Protein AF-A0A3M0XKW5-F1 (afdb_monomer_lite)

Secondary structure (DSSP, 8-state):
----------GGGTT------SSEEEETTTTEEEETTEEHHHHHHH--HHHHHHHHHHSSPPPHHHHHHHHHHHHTT---

Foldseek 3Di:
DDDPPDPPCPVPNVPPDPDDDQQWDDDPVVRFIDGLNHTPVCCVVPHDPLQSVVCNVVVDGDDPVRSVVSVVVVVVPPDD

Structure (mmCIF, N/CA/C/O backbone):
data_AF-A0A3M0XKW5-F1
#
_entry.id   AF-A0A3M0XKW5-F1
#
loop_
_atom_site.group_PDB
_atom_site.id
_atom_site.type_symbol
_atom_site.label_atom_id
_atom_site.label_alt_id
_atom_site.label_comp_id
_atom_site.label_asym_id
_atom_site.label_entity_id
_atom_site.label_seq_id
_atom_site.pdbx_PDB_ins_code
_atom_site.Cartn_x
_atom_site.Cartn_y
_atom_site.Cartn_z
_atom_site.occupancy
_atom_site.B_iso_or_equiv
_atom_site.auth_seq_id
_atom_site.auth_comp_id
_atom_site.auth_asym_id
_atom_site.auth_atom_id
_atom_site.pdbx_PDB_model_num
ATOM 1 N N . MET A 1 1 ? 45.087 2.883 -36.613 1.00 45.00 1 MET A N 1
ATOM 2 C CA . MET A 1 1 ? 43.692 2.440 -36.422 1.00 45.00 1 MET A CA 1
ATOM 3 C C . MET A 1 1 ? 43.537 2.058 -34.963 1.00 45.00 1 MET A C 1
ATOM 5 O O . MET A 1 1 ? 44.029 1.008 -34.582 1.00 45.00 1 MET A O 1
ATOM 9 N N . THR A 1 2 ? 42.927 2.922 -34.155 1.00 37.00 2 THR A N 1
ATOM 10 C CA . THR A 1 2 ? 42.629 2.620 -32.750 1.00 37.00 2 THR A CA 1
ATOM 11 C C . THR A 1 2 ? 41.181 3.018 -32.517 1.00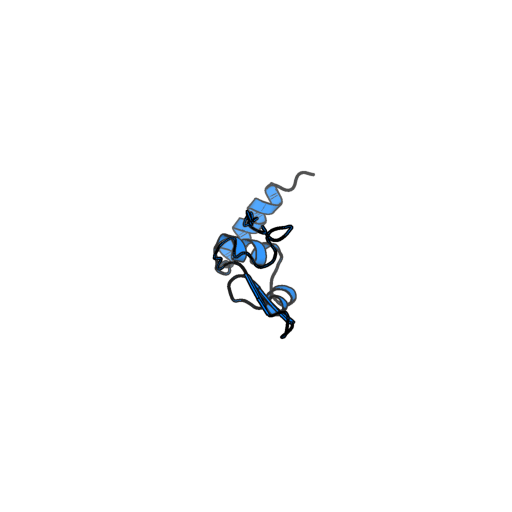 37.00 2 THR A C 1
ATOM 13 O O . THR A 1 2 ? 40.880 4.196 -32.352 1.00 37.00 2 THR A O 1
ATOM 16 N N . THR A 1 3 ? 40.278 2.046 -32.612 1.00 44.81 3 THR A N 1
ATOM 17 C CA . THR A 1 3 ? 38.865 2.229 -32.277 1.00 44.81 3 THR A CA 1
ATOM 18 C C . THR A 1 3 ? 38.734 2.063 -30.771 1.00 44.81 3 THR A C 1
ATOM 20 O O . THR A 1 3 ? 38.774 0.947 -30.258 1.00 44.81 3 THR A O 1
ATOM 23 N N . THR A 1 4 ? 38.627 3.178 -30.057 1.00 47.75 4 THR A N 1
ATOM 24 C CA . THR A 1 4 ? 38.238 3.194 -28.647 1.00 47.75 4 THR A CA 1
ATOM 25 C C . THR A 1 4 ? 36.783 2.733 -28.564 1.00 47.75 4 THR A C 1
ATOM 27 O O . THR A 1 4 ? 35.888 3.427 -29.039 1.00 47.75 4 THR A O 1
ATOM 30 N N . MET A 1 5 ? 36.539 1.543 -28.009 1.00 55.34 5 MET A N 1
ATOM 31 C CA . MET A 1 5 ? 35.198 1.126 -27.596 1.00 55.34 5 MET A CA 1
ATOM 32 C C . MET A 1 5 ? 34.802 1.963 -26.379 1.00 55.34 5 MET A C 1
ATOM 34 O O . MET A 1 5 ? 35.122 1.619 -25.244 1.00 55.34 5 MET A O 1
ATOM 38 N N . THR A 1 6 ? 34.156 3.100 -26.623 1.00 52.66 6 THR A N 1
ATOM 39 C CA . THR A 1 6 ? 33.475 3.860 -25.577 1.00 52.66 6 THR A CA 1
ATOM 40 C C . THR A 1 6 ? 32.263 3.043 -25.155 1.00 52.66 6 THR A C 1
ATOM 42 O O . THR A 1 6 ? 31.344 2.846 -25.945 1.00 52.66 6 THR A O 1
ATOM 45 N N . THR A 1 7 ? 32.280 2.521 -23.932 1.00 57.25 7 THR A N 1
ATOM 46 C CA . THR A 1 7 ? 31.103 1.933 -23.292 1.00 57.25 7 THR A CA 1
ATOM 47 C C . THR A 1 7 ? 30.042 3.025 -23.216 1.00 57.25 7 THR A C 1
ATOM 49 O O . THR A 1 7 ? 30.144 3.934 -22.393 1.00 57.25 7 THR A O 1
ATOM 52 N N . ASP A 1 8 ? 29.079 2.988 -24.133 1.00 61.25 8 ASP A N 1
ATOM 53 C CA . ASP A 1 8 ? 27.996 3.962 -24.226 1.00 61.25 8 ASP A CA 1
ATOM 54 C C . ASP A 1 8 ? 27.031 3.684 -23.067 1.00 61.25 8 ASP A C 1
ATOM 56 O O . ASP A 1 8 ? 26.063 2.933 -23.180 1.00 61.25 8 ASP A O 1
ATOM 60 N N . ALA A 1 9 ? 27.377 4.184 -21.879 1.00 65.62 9 ALA A N 1
ATOM 61 C CA . ALA A 1 9 ? 26.479 4.164 -20.740 1.00 65.62 9 ALA A CA 1
ATOM 62 C C . ALA A 1 9 ? 25.265 5.018 -21.121 1.00 65.62 9 ALA A C 1
ATOM 64 O O . ALA A 1 9 ? 25.359 6.245 -21.198 1.00 65.62 9 ALA A O 1
ATOM 65 N N . SER A 1 10 ? 24.142 4.353 -21.399 1.00 71.62 10 SER A N 1
ATOM 66 C CA . SER A 1 10 ? 22.857 4.973 -21.717 1.00 71.62 10 SER A CA 1
ATOM 67 C C . SER A 1 10 ? 22.587 6.119 -20.743 1.00 71.62 10 SER A C 1
ATOM 69 O O . SER A 1 10 ? 22.569 5.914 -19.522 1.00 71.62 10 SER A O 1
ATOM 71 N N . LYS A 1 11 ? 22.416 7.339 -21.268 1.00 81.94 11 LYS A N 1
ATOM 72 C CA . LYS A 1 11 ? 22.162 8.529 -20.446 1.00 81.94 11 LYS A CA 1
ATOM 73 C C . LYS A 1 11 ? 20.999 8.246 -19.491 1.00 81.94 11 LYS A C 1
ATOM 75 O O . LYS A 1 11 ? 19.933 7.830 -19.921 1.00 81.94 11 LYS A O 1
ATOM 80 N N . GLY A 1 12 ? 21.214 8.446 -18.192 1.00 85.81 12 GLY A N 1
ATOM 81 C CA . GLY A 1 12 ? 20.171 8.238 -17.181 1.00 85.81 12 GLY A CA 1
ATOM 82 C C . GLY A 1 12 ? 19.778 6.778 -16.919 1.00 85.81 12 GLY A C 1
ATOM 83 O O . GLY A 1 12 ? 18.721 6.565 -16.340 1.00 85.81 12 GLY A O 1
ATOM 84 N N . LEU A 1 13 ? 20.607 5.794 -17.306 1.00 87.75 13 LEU A N 1
ATOM 85 C CA . LEU A 1 13 ? 20.326 4.354 -17.148 1.00 87.75 13 LEU A CA 1
ATOM 86 C C . LEU A 1 13 ? 19.100 3.869 -17.941 1.00 87.75 13 LEU A C 1
ATOM 88 O O . LEU A 1 13 ? 18.487 2.859 -17.599 1.00 87.75 13 LEU A O 1
ATOM 92 N N . GLU A 1 14 ? 18.743 4.575 -19.013 1.00 85.38 14 GLU A N 1
ATOM 93 C CA . GLU A 1 14 ? 17.637 4.181 -19.881 1.00 85.38 14 GLU A CA 1
ATOM 94 C C . GLU A 1 14 ? 17.848 2.766 -20.448 1.00 85.38 14 GLU A C 1
ATOM 96 O O . GLU A 1 14 ? 18.877 2.463 -21.048 1.00 85.38 14 GLU A O 1
ATOM 101 N N . GLY A 1 15 ? 16.872 1.881 -20.229 1.00 84.75 15 GLY A N 1
ATOM 102 C CA . GLY A 1 15 ? 16.936 0.480 -20.656 1.00 84.75 15 GLY A CA 1
ATOM 103 C C . GLY A 1 15 ? 17.786 -0.438 -19.767 1.00 84.75 15 GLY A C 1
ATOM 104 O O . GLY A 1 15 ? 17.839 -1.641 -20.022 1.00 84.75 15 GLY A O 1
ATOM 105 N N . VAL A 1 16 ? 18.419 0.080 -18.708 1.00 89.56 16 VAL A N 1
ATOM 106 C CA . VAL A 1 16 ? 19.203 -0.727 -17.763 1.00 89.56 16 VAL A CA 1
ATOM 107 C C . VAL A 1 16 ? 18.309 -1.222 -16.627 1.00 89.56 16 VAL A C 1
ATOM 109 O O . VAL A 1 16 ? 17.719 -0.436 -15.887 1.00 89.56 16 VAL A O 1
ATOM 112 N N . VAL A 1 17 ? 18.243 -2.544 -16.444 1.00 89.06 17 VAL A N 1
ATOM 113 C CA . VAL A 1 17 ? 17.559 -3.151 -15.292 1.00 89.06 17 VAL A CA 1
ATOM 114 C C . VAL A 1 17 ? 18.383 -2.892 -14.030 1.00 89.06 17 VAL A C 1
ATOM 116 O O . VAL A 1 17 ? 19.435 -3.496 -13.836 1.00 89.06 17 VAL A O 1
ATOM 119 N N . ALA A 1 18 ? 17.905 -1.988 -13.172 1.00 90.12 18 ALA A N 1
ATOM 120 C CA . ALA A 1 18 ? 18.593 -1.622 -11.934 1.00 90.12 18 ALA A CA 1
ATOM 121 C C . ALA A 1 18 ? 18.380 -2.639 -10.797 1.00 90.12 18 ALA A C 1
ATOM 123 O O . ALA A 1 18 ? 19.287 -2.869 -9.999 1.00 90.12 18 ALA A O 1
ATOM 124 N N . ALA A 1 19 ? 17.185 -3.231 -10.705 1.00 91.44 19 ALA A N 1
ATOM 125 C CA . ALA A 1 19 ? 16.822 -4.202 -9.677 1.00 91.44 19 ALA A CA 1
ATOM 126 C C . ALA A 1 19 ? 15.574 -5.004 -10.076 1.00 91.44 19 ALA A C 1
ATOM 128 O O . ALA A 1 19 ? 14.769 -4.555 -10.893 1.00 91.44 19 ALA A O 1
ATOM 129 N N . THR A 1 20 ? 15.386 -6.155 -9.431 1.00 90.75 20 THR A N 1
ATOM 130 C CA . THR A 1 20 ? 14.132 -6.920 -9.456 1.00 90.75 20 THR A CA 1
ATOM 131 C C . THR A 1 20 ? 13.284 -6.534 -8.243 1.00 90.75 20 THR A C 1
ATOM 133 O O . THR A 1 20 ? 13.812 -6.434 -7.136 1.00 90.75 20 THR A O 1
ATOM 136 N N . THR A 1 21 ? 11.979 -6.320 -8.428 1.00 92.81 21 THR A N 1
ATOM 137 C CA . THR A 1 21 ? 11.052 -5.932 -7.353 1.00 92.81 21 THR A CA 1
ATOM 138 C C . THR A 1 21 ? 9.704 -6.632 -7.493 1.00 92.81 21 THR A C 1
ATOM 140 O O . THR A 1 21 ? 9.285 -6.969 -8.595 1.00 92.81 21 THR A O 1
ATOM 143 N N . GLU A 1 22 ? 9.026 -6.812 -6.364 1.00 90.88 22 GLU A N 1
ATOM 144 C CA . GLU A 1 22 ? 7.657 -7.339 -6.269 1.00 90.88 22 GLU A CA 1
ATOM 145 C C . GLU A 1 22 ? 6.649 -6.233 -5.895 1.00 90.88 22 GLU A C 1
ATOM 147 O O . GLU A 1 22 ? 5.488 -6.511 -5.612 1.00 90.88 22 GLU A O 1
ATOM 152 N N . MET A 1 23 ? 7.095 -4.972 -5.825 1.00 92.88 23 MET A N 1
ATOM 153 C CA . MET A 1 23 ? 6.290 -3.878 -5.264 1.00 92.88 23 MET A CA 1
ATOM 154 C C . MET A 1 23 ? 5.217 -3.367 -6.215 1.00 92.88 23 MET A C 1
ATOM 156 O O . MET A 1 23 ? 4.103 -3.082 -5.783 1.00 92.88 23 MET A O 1
ATOM 160 N N . SER A 1 24 ? 5.546 -3.234 -7.496 1.00 92.88 24 SER A N 1
ATOM 161 C CA . SER A 1 24 ? 4.607 -2.728 -8.487 1.00 92.88 24 SER A CA 1
ATOM 162 C C . SER A 1 24 ? 4.843 -3.343 -9.852 1.00 92.88 24 SER A C 1
ATOM 164 O O . SER A 1 24 ? 5.992 -3.574 -10.236 1.00 92.88 24 SER A O 1
ATOM 166 N N . PHE A 1 25 ? 3.763 -3.513 -10.601 1.00 94.44 25 PHE A N 1
ATOM 167 C CA . PHE A 1 25 ? 3.790 -3.925 -11.996 1.00 94.44 25 PHE A CA 1
ATOM 168 C C . PHE A 1 25 ? 3.139 -2.847 -12.863 1.00 94.44 25 PHE A C 1
ATOM 170 O O . PHE A 1 25 ? 2.159 -2.226 -12.456 1.00 94.44 25 PHE A O 1
ATOM 177 N N . ILE A 1 26 ? 3.724 -2.586 -14.034 1.00 94.31 26 ILE A N 1
ATOM 178 C CA . ILE A 1 26 ? 3.266 -1.551 -14.963 1.00 94.31 26 ILE A CA 1
ATOM 179 C C . ILE A 1 26 ? 3.255 -2.143 -16.371 1.00 94.31 26 ILE A C 1
ATOM 181 O O . ILE A 1 26 ? 4.304 -2.532 -16.885 1.00 94.31 26 ILE A O 1
ATOM 185 N N . ASP A 1 27 ? 2.090 -2.152 -17.017 1.00 93.44 27 ASP A N 1
ATOM 186 C CA . ASP A 1 27 ? 1.949 -2.415 -18.452 1.00 93.44 27 ASP A CA 1
ATOM 187 C C . ASP A 1 27 ? 1.408 -1.150 -19.123 1.00 93.44 27 ASP A C 1
ATOM 189 O O . ASP A 1 27 ? 0.203 -0.898 -19.160 1.00 93.44 27 ASP A O 1
ATOM 193 N N . GLY A 1 28 ? 2.320 -0.335 -19.657 1.00 91.00 28 GLY A N 1
ATOM 194 C CA . GLY A 1 28 ? 1.971 0.934 -20.296 1.00 91.00 28 GLY A CA 1
ATOM 195 C C . GLY A 1 28 ? 1.172 0.787 -21.595 1.00 91.00 28 GLY A C 1
ATOM 196 O O . GLY A 1 28 ? 0.487 1.727 -21.981 1.00 91.00 28 GLY A O 1
ATOM 197 N N . GLN A 1 29 ? 1.219 -0.373 -22.263 1.00 94.19 29 GLN A N 1
ATOM 198 C CA . GLN A 1 29 ? 0.426 -0.620 -23.475 1.00 94.19 29 GLN A CA 1
ATOM 199 C C . GLN A 1 29 ? -1.032 -0.922 -23.128 1.00 94.19 29 GLN A C 1
ATOM 201 O O . GLN A 1 29 ? -1.940 -0.519 -23.851 1.00 94.19 29 GLN A O 1
ATOM 206 N N . LYS A 1 30 ? -1.256 -1.626 -22.013 1.00 93.44 30 LYS A N 1
ATOM 207 C CA . LYS A 1 30 ? -2.600 -1.944 -21.514 1.00 93.44 30 LYS A CA 1
ATOM 208 C C . LYS A 1 30 ? -3.146 -0.920 -20.518 1.00 93.44 30 LYS A C 1
ATOM 210 O O . LYS A 1 30 ? -4.317 -1.006 -20.170 1.00 93.44 30 LYS A O 1
ATOM 215 N N . GLY A 1 31 ? -2.324 0.029 -20.068 1.00 93.06 31 GLY A N 1
ATOM 216 C CA . GLY A 1 31 ? -2.699 1.013 -19.051 1.00 93.06 31 GLY A CA 1
ATOM 217 C C . GLY A 1 31 ? -2.881 0.405 -17.659 1.00 93.06 31 GLY A C 1
ATOM 218 O O . GLY A 1 31 ? -3.691 0.905 -16.888 1.00 93.06 31 GLY A O 1
ATOM 219 N N . VAL A 1 32 ? -2.159 -0.675 -17.347 1.00 94.50 32 VAL A N 1
ATOM 220 C CA . VAL A 1 32 ? -2.260 -1.378 -16.060 1.00 94.50 32 VAL A CA 1
ATOM 221 C C . VAL A 1 32 ? -1.181 -0.878 -15.107 1.00 94.50 32 VAL A C 1
ATOM 223 O O . VAL A 1 32 ? -0.008 -0.784 -15.481 1.00 94.50 32 VAL A O 1
ATOM 226 N N . LEU A 1 33 ? -1.585 -0.607 -13.868 1.00 96.12 33 LEU A N 1
ATOM 227 C CA . LEU A 1 33 ? -0.706 -0.352 -12.734 1.00 96.12 33 LEU A CA 1
ATOM 228 C C . LEU A 1 33 ? -1.204 -1.177 -11.548 1.00 96.12 33 LEU A C 1
ATOM 230 O O . LEU A 1 33 ? -2.351 -1.042 -11.136 1.00 96.12 33 LEU A O 1
ATOM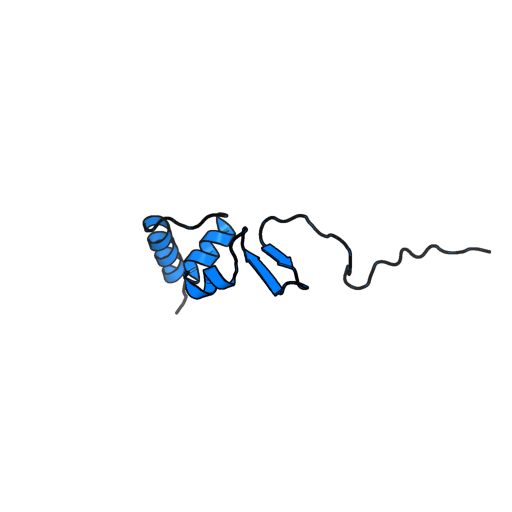 234 N N . GLU A 1 34 ? -0.327 -1.991 -10.978 1.00 96.50 34 GLU A N 1
ATOM 235 C CA . GLU A 1 34 ? -0.637 -2.832 -9.823 1.00 96.50 34 GLU A CA 1
ATOM 236 C C . GLU A 1 34 ? 0.335 -2.546 -8.680 1.00 96.50 34 GLU A C 1
ATOM 238 O O . GLU A 1 34 ? 1.535 -2.366 -8.910 1.00 96.50 34 GLU A O 1
ATOM 243 N N . TYR A 1 35 ? -0.163 -2.572 -7.445 1.00 96.75 35 TYR A N 1
ATOM 244 C CA . TYR A 1 35 ? 0.637 -2.585 -6.221 1.00 96.75 35 TYR A CA 1
ATOM 245 C C . TYR A 1 35 ? 0.533 -3.947 -5.549 1.00 96.75 35 TYR A C 1
ATOM 247 O O . TYR A 1 35 ? -0.550 -4.378 -5.164 1.00 96.75 35 TYR A O 1
ATOM 255 N N . VAL A 1 36 ? 1.675 -4.624 -5.401 1.00 95.69 36 VAL A N 1
ATOM 256 C CA . VAL A 1 36 ? 1.774 -5.975 -4.819 1.00 95.69 36 VAL A CA 1
ATOM 257 C C . VAL A 1 36 ? 0.739 -6.944 -5.433 1.00 95.69 36 VAL A C 1
ATOM 259 O O . VAL A 1 36 ? 0.122 -7.749 -4.741 1.00 95.69 36 VAL A O 1
ATOM 262 N N . GLY A 1 37 ? 0.518 -6.836 -6.748 1.00 94.00 37 GLY A N 1
ATOM 263 C CA . GLY A 1 37 ? -0.432 -7.664 -7.502 1.00 94.00 37 GLY A CA 1
ATOM 264 C C . GLY A 1 37 ? -1.912 -7.276 -7.376 1.00 94.00 37 GLY A C 1
ATOM 265 O O . GLY A 1 37 ? -2.759 -8.033 -7.839 1.00 94.00 37 GLY A O 1
ATOM 266 N N . ILE A 1 38 ? -2.240 -6.138 -6.754 1.00 95.81 38 ILE A N 1
ATOM 267 C CA . ILE A 1 38 ? -3.601 -5.582 -6.711 1.00 95.81 38 ILE A CA 1
ATOM 268 C C . ILE A 1 38 ? -3.677 -4.391 -7.663 1.00 95.81 38 ILE A C 1
ATOM 270 O O . ILE A 1 38 ? -2.821 -3.506 -7.608 1.00 95.81 38 ILE A O 1
ATOM 274 N N . ASP A 1 39 ? -4.704 -4.355 -8.508 1.00 96.25 39 ASP A N 1
ATOM 275 C CA . ASP A 1 39 ? -4.942 -3.250 -9.434 1.00 96.25 39 ASP A CA 1
ATOM 276 C C . ASP A 1 39 ? -5.110 -1.924 -8.666 1.00 96.25 39 ASP A C 1
ATOM 278 O O . ASP A 1 39 ? -5.841 -1.834 -7.671 1.00 96.25 39 ASP A O 1
ATOM 282 N N . ILE A 1 40 ? -4.423 -0.873 -9.122 1.00 95.38 40 ILE A N 1
ATOM 283 C CA . ILE A 1 40 ? -4.489 0.456 -8.508 1.00 95.38 40 ILE A CA 1
ATOM 284 C C . ILE A 1 40 ? -5.918 1.001 -8.459 1.00 95.38 40 ILE A C 1
ATOM 286 O O . ILE A 1 40 ? -6.284 1.716 -7.526 1.00 95.38 40 ILE A O 1
ATOM 290 N N . ASP A 1 41 ? -6.734 0.644 -9.442 1.00 95.31 41 ASP A N 1
ATOM 291 C CA . ASP A 1 41 ? -8.102 1.100 -9.607 1.00 95.31 41 ASP A CA 1
ATOM 292 C C . ASP A 1 41 ? -9.027 0.447 -8.559 1.00 95.31 41 ASP A C 1
ATOM 294 O O . ASP A 1 41 ? -10.007 1.054 -8.114 1.00 95.31 41 ASP A O 1
ATOM 298 N N . GLU A 1 42 ? -8.697 -0.767 -8.100 1.00 96.19 42 GLU A N 1
ATOM 299 C CA . GLU A 1 42 ? -9.356 -1.409 -6.957 1.00 96.19 42 GLU A CA 1
ATOM 300 C C . GLU A 1 42 ? -8.966 -0.744 -5.638 1.00 96.19 42 GLU A C 1
ATOM 302 O O . GLU A 1 42 ? -9.843 -0.462 -4.818 1.00 96.19 42 GLU A O 1
ATOM 307 N N . LEU A 1 43 ? -7.678 -0.443 -5.447 1.00 96.19 43 LEU A N 1
ATOM 308 C CA . LEU A 1 43 ? -7.195 0.246 -4.249 1.00 96.19 43 LEU A CA 1
ATOM 309 C C . LEU A 1 43 ? -7.795 1.651 -4.136 1.00 96.19 43 LEU A C 1
ATOM 311 O O . LEU A 1 43 ? -8.278 2.030 -3.074 1.00 96.19 43 LEU A O 1
ATOM 315 N N . ALA A 1 44 ? -7.844 2.401 -5.237 1.00 95.62 44 ALA A N 1
ATOM 316 C CA . ALA A 1 44 ? -8.387 3.756 -5.259 1.00 95.62 44 ALA A CA 1
ATOM 317 C C . ALA A 1 44 ? -9.888 3.812 -4.929 1.00 95.62 44 ALA A C 1
ATOM 319 O O . ALA A 1 44 ? -10.353 4.785 -4.335 1.00 95.62 44 ALA A O 1
ATOM 320 N N . ARG A 1 45 ? -10.659 2.792 -5.329 1.00 97.06 45 ARG A N 1
ATOM 321 C CA . ARG A 1 45 ? -12.113 2.749 -5.110 1.00 97.06 45 ARG A CA 1
ATOM 322 C C . ARG A 1 45 ? -12.510 2.132 -3.774 1.00 97.06 45 ARG A C 1
ATOM 324 O O . ARG A 1 45 ? -13.526 2.535 -3.214 1.00 97.06 45 ARG A O 1
ATOM 331 N N . ASN A 1 46 ? -11.741 1.159 -3.287 1.00 96.56 46 ASN A N 1
ATOM 332 C CA . ASN A 1 46 ? -12.154 0.306 -2.171 1.00 96.56 46 ASN A CA 1
ATOM 333 C C . ASN A 1 46 ? -11.241 0.387 -0.944 1.00 96.56 46 ASN A C 1
ATOM 335 O O . ASN A 1 46 ? -11.556 -0.241 0.063 1.00 96.56 46 ASN A O 1
ATOM 339 N N . SER A 1 47 ? -10.124 1.111 -1.011 1.00 96.69 47 SER A N 1
ATOM 340 C CA . SER A 1 47 ? -9.133 1.161 0.062 1.00 96.69 47 SER A CA 1
ATOM 341 C C . SER A 1 47 ? -8.886 2.585 0.552 1.00 96.69 47 SER A C 1
ATOM 343 O O . SER A 1 47 ? -9.173 3.574 -0.123 1.00 96.69 47 SER A O 1
ATOM 345 N N . SER A 1 48 ? -8.348 2.691 1.760 1.00 96.00 48 SER A N 1
ATOM 346 C CA . SER A 1 48 ? -7.832 3.938 2.318 1.00 96.00 48 SER A CA 1
ATOM 347 C C . SER A 1 48 ? -6.341 4.123 2.021 1.00 96.00 48 SER A C 1
ATOM 349 O O . SER A 1 48 ? -5.620 3.193 1.639 1.00 96.00 48 SER A O 1
ATOM 351 N N . PHE A 1 49 ? -5.850 5.345 2.239 1.00 94.62 49 PHE A N 1
ATOM 352 C CA . PHE A 1 49 ? -4.418 5.627 2.176 1.00 94.62 49 PHE A CA 1
ATOM 353 C C . PHE A 1 49 ? -3.646 4.743 3.165 1.00 94.62 49 PHE A C 1
ATOM 355 O O . PHE A 1 49 ? -2.641 4.136 2.801 1.00 94.62 49 PHE A O 1
ATOM 362 N N . GLU A 1 50 ? -4.139 4.620 4.398 1.00 96.19 50 GLU A N 1
ATOM 363 C CA . GLU A 1 50 ? -3.513 3.815 5.441 1.00 96.19 50 GLU A CA 1
ATOM 364 C C . GLU A 1 50 ? -3.447 2.325 5.078 1.00 96.19 50 GLU A C 1
ATOM 366 O O . GLU A 1 50 ? -2.403 1.703 5.273 1.00 96.19 50 GLU A O 1
ATOM 371 N N . GLU A 1 51 ? -4.509 1.757 4.501 1.00 96.75 51 GLU A N 1
ATOM 372 C CA . GLU A 1 51 ? -4.500 0.374 4.002 1.00 96.75 51 GLU A CA 1
ATOM 373 C C . GLU A 1 51 ? -3.507 0.174 2.859 1.00 96.75 51 GLU A C 1
ATOM 375 O O . GLU A 1 51 ? -2.771 -0.813 2.856 1.00 96.75 51 GLU A O 1
ATOM 380 N N . THR A 1 52 ? -3.436 1.121 1.922 1.00 96.69 52 THR A N 1
ATOM 381 C CA . THR A 1 52 ? -2.499 1.055 0.791 1.00 96.69 52 THR A CA 1
ATOM 382 C C . THR A 1 52 ? -1.048 1.122 1.271 1.00 96.69 52 THR A C 1
ATOM 384 O O . THR A 1 52 ? -0.200 0.352 0.822 1.00 96.69 52 THR A O 1
ATOM 387 N N . VAL A 1 53 ? -0.741 1.992 2.237 1.00 95.56 53 VAL A N 1
ATOM 388 C CA . VAL A 1 53 ? 0.594 2.046 2.853 1.00 95.56 53 VAL A CA 1
ATOM 389 C C . VAL A 1 53 ? 0.900 0.746 3.596 1.00 95.56 53 VAL A C 1
ATOM 391 O O . VAL A 1 53 ? 2.001 0.205 3.467 1.00 95.56 53 VAL A O 1
ATOM 394 N N . PHE A 1 54 ? -0.073 0.211 4.339 1.00 97.19 54 PHE A N 1
ATOM 395 C CA . PHE A 1 54 ? 0.091 -1.065 5.026 1.00 97.19 54 PHE A CA 1
ATOM 396 C C . PHE A 1 54 ? 0.391 -2.197 4.034 1.00 97.19 54 PHE A C 1
ATOM 398 O O . PHE A 1 54 ? 1.310 -2.981 4.280 1.00 97.19 54 PHE A O 1
ATOM 405 N N . LEU A 1 55 ? -0.325 -2.250 2.906 1.00 96.94 55 LEU A N 1
ATOM 406 C CA . LEU A 1 55 ? -0.089 -3.196 1.815 1.00 96.94 55 LEU A CA 1
ATOM 407 C C . LEU A 1 55 ? 1.341 -3.102 1.287 1.00 96.94 55 LEU A C 1
ATOM 409 O O . LEU A 1 55 ? 2.016 -4.123 1.195 1.00 96.94 55 LEU A O 1
ATOM 413 N N . LEU A 1 56 ? 1.829 -1.899 0.984 1.00 95.88 56 LEU A N 1
ATOM 414 C CA . LEU A 1 56 ? 3.172 -1.708 0.429 1.00 95.88 56 LEU A CA 1
ATOM 415 C C . LEU A 1 56 ? 4.278 -2.148 1.400 1.00 95.88 56 LEU A C 1
ATOM 417 O O . LEU A 1 56 ? 5.286 -2.714 0.978 1.00 95.88 56 LEU A O 1
ATOM 421 N N . TRP A 1 57 ? 4.096 -1.934 2.704 1.00 95.31 57 TRP A N 1
ATOM 422 C CA . TRP A 1 57 ? 5.080 -2.348 3.709 1.00 95.31 57 TRP A CA 1
ATOM 423 C C . TRP A 1 57 ? 5.011 -3.829 4.070 1.00 95.31 57 TRP A C 1
ATOM 425 O O . TRP A 1 57 ? 6.051 -4.448 4.292 1.00 95.31 57 TRP A O 1
ATOM 435 N N . ASN A 1 58 ? 3.811 -4.407 4.124 1.00 95.75 58 ASN A N 1
ATOM 436 C CA . ASN A 1 58 ? 3.603 -5.767 4.629 1.00 95.75 58 ASN A CA 1
ATOM 437 C C . ASN A 1 58 ? 3.349 -6.799 3.525 1.00 95.75 58 ASN A C 1
ATOM 439 O O . ASN A 1 58 ? 3.279 -7.991 3.814 1.00 95.75 58 ASN A O 1
ATOM 443 N N . ARG A 1 59 ? 3.202 -6.353 2.273 1.00 95.44 59 ARG A N 1
ATOM 444 C CA . ARG A 1 59 ? 2.854 -7.161 1.094 1.00 95.44 59 ARG A CA 1
ATOM 445 C C . ARG A 1 59 ? 1.545 -7.947 1.237 1.00 95.44 59 ARG A C 1
ATOM 447 O O . ARG A 1 59 ? 1.374 -9.003 0.636 1.00 95.44 59 ARG A O 1
ATOM 454 N N . ARG A 1 60 ? 0.630 -7.445 2.065 1.00 96.06 60 ARG A N 1
ATOM 455 C CA . ARG A 1 60 ? -0.720 -7.981 2.275 1.00 96.06 60 ARG A CA 1
ATOM 456 C C . ARG A 1 60 ? -1.637 -6.892 2.811 1.00 96.06 60 ARG A C 1
ATOM 458 O O . ARG A 1 60 ? -1.168 -5.965 3.470 1.00 96.06 60 ARG A O 1
ATOM 465 N N . LEU A 1 61 ? -2.939 -7.056 2.614 1.00 96.50 61 LEU A N 1
ATOM 466 C CA . LEU A 1 61 ? -3.920 -6.190 3.259 1.00 96.50 61 LEU A CA 1
ATOM 467 C C . LEU A 1 61 ? -3.938 -6.415 4.787 1.00 96.50 61 LEU A C 1
ATOM 469 O O . LEU A 1 61 ? -3.681 -7.535 5.261 1.00 96.50 61 LEU A O 1
ATOM 473 N N . PRO A 1 62 ? -4.202 -5.358 5.572 1.00 97.50 62 PRO A N 1
ATOM 474 C CA . PRO A 1 62 ? -4.329 -5.473 7.016 1.00 97.50 62 PRO A CA 1
ATOM 475 C C . PRO A 1 62 ? -5.627 -6.186 7.400 1.00 97.50 62 PRO A C 1
ATOM 477 O O . PRO A 1 62 ? -6.649 -6.100 6.723 1.00 97.50 62 PRO A O 1
ATOM 480 N N . THR A 1 63 ? -5.617 -6.838 8.557 1.00 98.00 63 THR A N 1
ATOM 481 C CA . THR A 1 63 ? -6.862 -7.133 9.274 1.00 98.00 63 THR A CA 1
ATOM 482 C C . THR A 1 63 ? -7.436 -5.849 9.875 1.00 98.00 63 THR A C 1
ATOM 484 O O . THR A 1 63 ? -6.721 -4.869 10.083 1.00 98.00 63 THR A O 1
ATOM 487 N N . LYS A 1 64 ? -8.724 -5.855 10.236 1.00 97.00 64 LYS A N 1
ATOM 488 C CA . LYS A 1 64 ? -9.381 -4.681 10.834 1.00 97.00 64 LYS A CA 1
ATOM 489 C C . LYS A 1 64 ? -8.635 -4.136 12.062 1.00 97.00 64 LYS A C 1
ATOM 491 O O . LYS A 1 64 ? -8.408 -2.935 12.156 1.00 97.00 64 LYS A O 1
ATOM 496 N N . SER A 1 65 ? -8.207 -5.014 12.969 1.00 97.81 65 SER A N 1
ATOM 497 C CA . 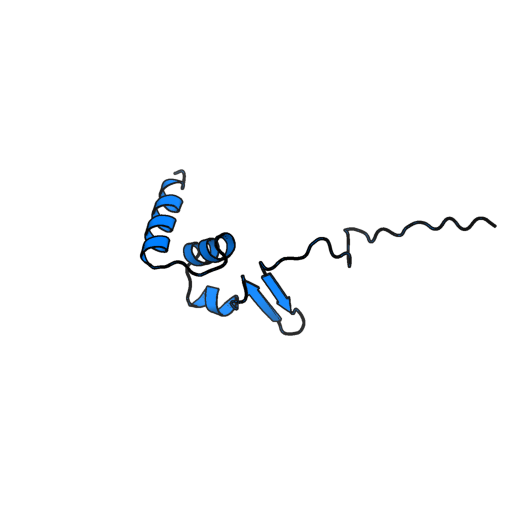SER A 1 65 ? -7.459 -4.624 14.172 1.00 97.81 65 SER A CA 1
ATOM 498 C C . SER A 1 65 ? -6.076 -4.054 13.859 1.00 97.81 65 SER A C 1
ATOM 500 O O . SER A 1 65 ? -5.623 -3.129 14.528 1.00 97.81 65 SER A O 1
ATOM 502 N N . GLU A 1 66 ? -5.394 -4.595 12.845 1.00 97.94 66 GLU A N 1
ATOM 503 C CA . GLU A 1 66 ? -4.091 -4.079 12.415 1.00 97.94 66 GLU A CA 1
ATOM 504 C C . GLU A 1 66 ? -4.228 -2.698 11.786 1.00 97.94 66 GLU A C 1
ATOM 506 O O . GLU A 1 66 ? -3.424 -1.821 12.088 1.00 97.94 66 GLU A O 1
ATOM 511 N N . LEU A 1 67 ? -5.263 -2.494 10.968 1.00 97.69 67 LEU A N 1
ATOM 512 C CA . LEU A 1 67 ? -5.548 -1.199 10.368 1.00 97.69 67 LEU A CA 1
ATOM 513 C C . LEU A 1 67 ? -5.847 -0.150 11.442 1.00 97.69 67 LEU A C 1
ATOM 515 O O . LEU A 1 67 ? -5.242 0.915 11.436 1.00 97.69 67 LEU A O 1
ATOM 519 N N . GLU A 1 68 ? -6.715 -0.462 12.407 1.00 97.44 68 GLU A N 1
ATOM 520 C CA . GLU A 1 68 ? -7.042 0.452 13.509 1.00 97.44 68 GLU A CA 1
ATOM 521 C C . GLU A 1 68 ? -5.792 0.853 14.310 1.00 97.44 68 GLU A C 1
ATOM 523 O O . GLU A 1 68 ? -5.558 2.041 14.565 1.00 97.44 68 GLU A O 1
ATOM 528 N N . ALA A 1 69 ? -4.946 -0.123 14.658 1.00 97.00 69 ALA A N 1
ATOM 529 C CA . ALA A 1 69 ? -3.693 0.128 15.362 1.00 97.00 69 ALA A CA 1
ATOM 530 C C . ALA A 1 69 ? -2.711 0.954 14.516 1.00 97.00 69 ALA A C 1
ATOM 532 O O . ALA A 1 69 ? -2.069 1.874 15.030 1.00 97.00 69 ALA A O 1
ATOM 533 N N . PHE A 1 70 ? -2.602 0.646 13.224 1.00 96.75 70 PHE A N 1
ATOM 534 C CA . PHE A 1 70 ? -1.728 1.342 12.289 1.00 96.75 70 PHE A CA 1
ATOM 535 C C . PHE A 1 70 ? -2.150 2.800 12.094 1.00 96.75 70 PHE A C 1
ATOM 537 O O . PHE A 1 70 ? -1.334 3.708 12.255 1.00 96.75 70 PHE A O 1
ATOM 544 N N . THR A 1 71 ? -3.434 3.045 11.840 1.00 96.06 71 THR A N 1
ATOM 545 C CA . THR A 1 71 ? -3.995 4.391 11.696 1.00 96.06 71 THR A CA 1
ATOM 546 C C . THR A 1 71 ? -3.817 5.205 12.976 1.00 96.06 71 THR A C 1
ATOM 548 O O . THR A 1 71 ? -3.454 6.379 12.904 1.00 96.06 71 THR A O 1
ATOM 551 N N . SER A 1 72 ? -4.014 4.604 14.156 1.00 95.06 72 SER A N 1
ATOM 552 C CA . SER A 1 72 ? -3.775 5.281 15.437 1.00 95.06 72 SER A CA 1
ATOM 553 C C . SER A 1 72 ? -2.312 5.718 15.588 1.00 95.06 72 SER A C 1
ATOM 555 O O . SER A 1 72 ? -2.047 6.883 15.891 1.00 95.06 72 SER A O 1
ATOM 557 N N . GLN A 1 73 ? -1.363 4.822 15.292 1.00 94.38 73 GLN A N 1
ATOM 558 C CA . GLN A 1 73 ? 0.071 5.129 15.326 1.00 94.38 73 GLN A CA 1
ATOM 559 C C . GLN A 1 73 ? 0.480 6.187 14.299 1.00 94.38 73 GLN A C 1
ATOM 561 O O . GLN A 1 73 ? 1.349 7.013 14.577 1.00 94.38 73 GLN A O 1
ATOM 566 N N . LEU A 1 74 ? -0.111 6.161 13.103 1.00 92.50 74 LEU A N 1
ATOM 567 C CA . LEU A 1 74 ? 0.189 7.136 12.062 1.00 92.50 74 LEU A CA 1
ATOM 568 C C . LEU A 1 74 ? -0.301 8.529 12.473 1.00 92.50 74 LEU A C 1
ATOM 570 O O . LEU A 1 74 ? 0.464 9.490 12.431 1.00 92.50 74 LEU A O 1
ATOM 574 N N . ARG A 1 75 ? -1.544 8.621 12.958 1.00 91.62 75 ARG A N 1
ATOM 575 C CA . ARG A 1 75 ? -2.146 9.880 13.417 1.00 91.62 75 ARG A CA 1
ATOM 576 C C . ARG A 1 75 ? -1.429 10.471 14.623 1.00 91.62 75 ARG A C 1
ATOM 578 O O . ARG A 1 75 ? -1.278 11.684 14.685 1.00 91.62 75 ARG A O 1
ATOM 585 N N . SER A 1 76 ? -0.936 9.646 15.550 1.00 93.94 76 SER A N 1
ATOM 586 C CA . SER A 1 76 ? -0.177 10.146 16.705 1.00 93.94 76 SER A CA 1
ATOM 587 C C . SER A 1 76 ? 1.159 10.793 16.318 1.00 93.94 76 SER A C 1
ATOM 589 O O . SER A 1 76 ? 1.786 11.437 17.152 1.00 93.94 76 SER A O 1
ATOM 591 N N . ARG A 1 77 ? 1.627 10.581 15.080 1.00 91.94 77 ARG A N 1
ATOM 592 C CA . ARG A 1 77 ? 2.869 11.148 14.535 1.00 91.94 77 ARG A CA 1
ATOM 593 C C . ARG A 1 77 ? 2.631 12.357 13.634 1.00 91.94 77 ARG A C 1
ATOM 595 O O . ARG A 1 77 ? 3.604 12.949 13.173 1.00 91.94 77 ARG A O 1
ATOM 602 N N . TYR A 1 78 ? 1.379 12.723 13.365 1.00 88.81 78 TYR A N 1
ATOM 603 C CA . TYR A 1 78 ? 1.081 13.966 12.666 1.00 88.81 78 TYR A CA 1
ATOM 604 C C . TYR A 1 78 ? 1.399 15.126 13.610 1.00 88.81 78 TYR A C 1
ATOM 606 O O . TYR A 1 78 ? 0.705 15.344 14.600 1.00 88.81 78 TYR A O 1
ATOM 614 N N . ALA A 1 79 ? 2.503 15.822 13.340 1.00 77.69 79 ALA A N 1
ATOM 615 C CA . ALA A 1 79 ? 2.832 17.055 14.037 1.00 77.69 79 ALA A CA 1
ATOM 616 C C . ALA A 1 79 ? 1.811 18.134 13.638 1.00 77.69 79 ALA A C 1
ATOM 618 O O . ALA A 1 79 ? 1.581 18.339 12.444 1.00 77.69 79 ALA A O 1
ATOM 619 N N . LEU A 1 80 ? 1.195 18.771 14.639 1.00 60.38 80 LEU A N 1
ATOM 620 C CA . LEU A 1 80 ? 0.375 19.978 14.488 1.00 60.38 80 LEU A CA 1
ATOM 621 C C . LEU A 1 80 ? 1.255 21.226 14.567 1.00 60.38 80 LEU A C 1
ATOM 623 O O . LEU A 1 80 ? 2.162 21.236 15.432 1.00 60.38 80 LEU A O 1
#

Radius of gyration: 20.21 Å; chains: 1; bounding box: 56×28×53 Å

pLDDT: mean 88.47, std 14.53, range [37.0, 98.0]

Sequence (80 aa):
MTTTMTTDASKGLEGVVAATTEMSFIDGQKGVLEYVGIDIDELARNSSFEETVFLLWNRRLPTKSELEAFTSQLRSRYAL

=== Feature glossary ===
The record interleaves many kinds of information about one protein. Here is each kind framed as the question it answers.

Q: What does the local fold look like, residue by residue?
A: The Foldseek 3Di string encodes local tertiary geometry as a 20-letter alphabet — one character per residue — derived from the relative positions of nearby Cα atoms. Unlike the amino-acid sequence, 3Di is a direct function of the 3D structure, so two proteins with the same fold have similar 3Di strings even at low sequence identity.

Q: Which residues are in helices, strands, or loops?
A: The SS8 string is DSSP's per-residue secondary-structure call. α-helix (H) means an i→i+4 H-bond ladder; β-strand (E) means the residue participates in a β-sheet; 3₁₀ (G) and π (I) are tighter and wider helices; T/S are turns/bends; '-' is loop.

Q: How big and how compact is the whole molecule?
A: Radius of gyration (Rg) is the root-mean-square distance of Cα atoms from their centroid — a single number for overall size and compactness. A globular domain of N residues has Rg ≈ 2.2·N^0.38 Å; an extended or disordered chain has a much larger Rg. The Cα contact count is the number of residue pairs whose Cα atoms are within 8 Å and are more than four positions apart in sequence — a standard proxy for tertiary packing density. The bounding box is the smallest axis-aligned box enclosing all Cα atoms.

Q: Where is each backbone atom in 3D?
A: Structure coordinates are given as an mmCIF _atom_site loop: one row per atom with element, residue name, chain id, sequence number, and x/y/z position in Å. Only the four main-chain atoms per residue are included here; side chains are omitted to keep the record compact.

Q: What is the amino-acid chain?
A: Primary structure: the covalent order of the twenty standard amino acids along the backbone. Two proteins with the same sequence will (almost always) fold to the same structure; two with 30% identity often share a fold but not the details.

Q: What if only a Cα trace is available?
A: Three-state secondary structure (P-SEA) collapses the eight DSSP classes into helix (a), strand (b), and coil (c). P-SEA assigns these from Cα geometry alone — distances and angles — without requiring backbone oxygens, so it works on any Cα trace.

Q: What family and function is it annotated with?
A: Database cross-references. InterPro integrates a dozen domain/family signature databases into unified entries with residue-range hits. GO terms attach function/process/location labels with evidence codes. CATH codes position the fold in a four-level structural taxonomy. Organism is the NCBI-taxonomy species name.

Q: How confident is the AlphaFold model at each residue?
A: pLDDT is the predicted lDDT-Cα score: AlphaFold's confidence that the local environment of each residue (all inter-atomic distances within 15 Å) is correctly placed. It is a per-residue number between 0 and 100, with higher meaning more reliable.

Q: How mobile is each atom in the crystal?
A: B-factor (Debye–Waller factor) reflects atomic displacement in the 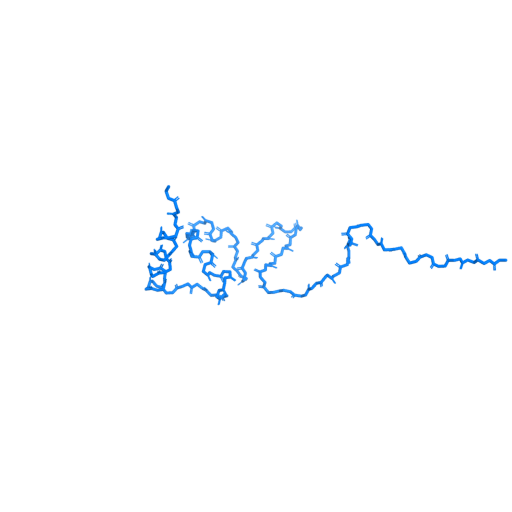crystal lattice. It is an experimental observable (units Å²), not a prediction; low values mean the atom is pinned down, high values mean it moves or is heterogeneous across the crystal.

Q: Which residues are buried vs exposed?
A: SASA measures how much of the protein is reachable by solvent. It is computed by rolling a water-sized probe over the atomic surface and summing the exposed area (Å²). Per-residue SASA distinguishes core (buried, low SASA) from surface (exposed, high SASA) residues; total SASA is a whole-molecule size measure.

Q: What do the diagnostic plots show?
A: Plot images: a contact map (which residues are close in 3D, as an N×N binary image), a Ramachandran scatter (backbone torsion angles, revealing secondary-structure composition at a glance), and — for AlphaFold structures — a PAE heatmap (pairwise prediction confidence).

Q: What known 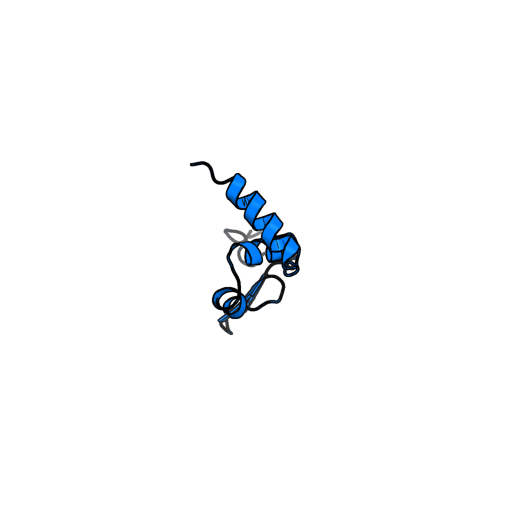structures does this most resemble?
A: The Foldseek neighbor list gives the closest experimentally determined structures in the PDB, ranked by structural alignment. TM-score near 1 means near-identical fold; near 0.3 means only rough topology match. This is how one finds what a novel AlphaFold prediction most resembles in the solved-structure universe.

Q: Are the domains correctly placed relative to each other?
A: Predicted aligned error is AlphaFold's pairwise confidence. Unlike pLDDT (per-residue), PAE is per-residue-pair and captures whether two parts of the structure are correctly placed relative to each other. Units are ångströms of expected positional error.

Q: What do the rendered images show?
A: Structure images are PyMOL renders from six orthogonal camera directions. Cartoon representation draws helices as coils and strands as arrows; sticks shows the backbone as bonds; surface shows the solvent-excluded envelope. Rainbow coloring maps sequence position to hue (blue→red, N→C); chain coloring assigns a distinct color per polypeptide.

Q: What are the backbone torsion angles?
A: φ (phi) and ψ (psi) are the two rotatable backbone dihedrals per residue: φ is the C(i-1)–N–Cα–C torsion, ψ is the N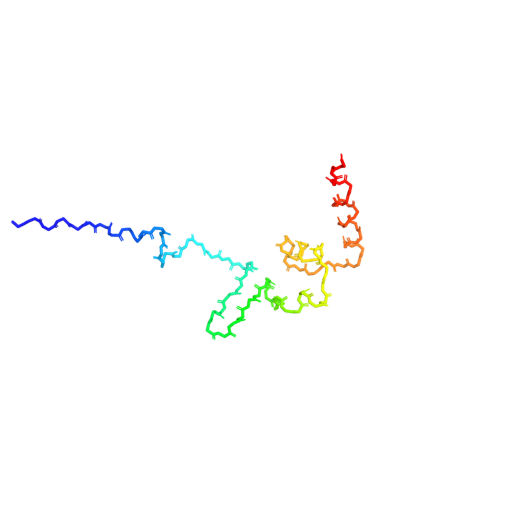–Cα–C–N(i+1) torsion, both in degrees on (−180°, 180°]. α-helical residues cluster near (−60°, −45°); β-strand residues near (−120°, +130°). A Ramachandran plot is simply a scatter of (φ, ψ) for every residue.